Protein AF-A0AAE0KUE2-F1 (afdb_monomer)

Organism: NCBI:txid36881

Radius of gyration: 23.56 Å; Cα contacts (8 Å, |Δi|>4): 30; chains: 1; bounding box: 50×36×53 Å

Sequence (95 aa):
MFFADPDTKSWLEDNFEPHFGYPNIVRFSWATTKKICDERGIDVEWEADVEDDLKGVATLNFGKKRSLPVAQTKSSGVNRHPYFKSRKLQRVVDF

Foldseek 3Di:
DPVPPVVVLVVQLVQQDQEPGHDPVDDCVDPSSVVCCVVRHDDDDDPVVPPPPPPDPDDDDPDDPDDDDPDPDPAPPPDDDVVCVVVVHGDDPDD

Mean predicted aligned error: 15.04 Å

Structure (mmCIF, N/CA/C/O backbone):
data_AF-A0AAE0KUE2-F1
#
_entry.id   AF-A0AAE0KUE2-F1
#
loop_
_atom_site.group_PDB
_atom_site.id
_atom_site.type_symbol
_atom_site.label_atom_id
_atom_site.label_alt_id
_atom_site.label_comp_id
_atom_site.label_asym_id
_atom_site.label_entity_id
_atom_site.label_seq_id
_atom_site.pdbx_PDB_ins_code
_atom_site.Cartn_x
_atom_site.Cartn_y
_atom_site.Cartn_z
_atom_site.occupancy
_atom_site.B_iso_or_equiv
_atom_site.auth_seq_id
_atom_site.auth_comp_id
_atom_site.auth_asym_id
_atom_site.auth_atom_id
_atom_site.pdbx_PDB_model_num
ATOM 1 N N . MET A 1 1 ? -11.448 12.941 19.196 1.00 43.09 1 MET A N 1
ATOM 2 C CA . MET A 1 1 ? -10.714 11.883 19.917 1.00 43.09 1 MET A CA 1
ATOM 3 C C . MET A 1 1 ? -11.622 10.659 19.975 1.00 43.09 1 MET A C 1
ATOM 5 O O . MET A 1 1 ? -12.392 10.539 20.905 1.00 43.09 1 MET A O 1
ATOM 9 N N . PHE A 1 2 ? -11.630 9.842 18.916 1.00 54.19 2 PHE A N 1
ATOM 10 C CA . PHE A 1 2 ? -12.522 8.670 18.752 1.00 54.19 2 PHE A CA 1
ATOM 11 C C . PHE A 1 2 ? -11.752 7.390 18.362 1.00 54.19 2 PHE A C 1
ATOM 13 O O . PHE A 1 2 ? -12.341 6.356 18.111 1.00 54.19 2 PHE A O 1
ATOM 20 N N . PHE A 1 3 ? -10.421 7.461 18.294 1.00 56.25 3 PHE A N 1
ATOM 21 C CA . PHE A 1 3 ? -9.562 6.413 17.728 1.00 56.25 3 PHE A CA 1
ATOM 22 C C . PHE A 1 3 ? -8.909 5.526 18.795 1.00 56.25 3 PHE A C 1
ATOM 24 O O . PHE A 1 3 ? -8.182 4.596 18.466 1.00 56.25 3 PHE A O 1
ATOM 31 N N . ALA A 1 4 ? -9.108 5.872 20.068 1.00 63.16 4 ALA A N 1
ATOM 32 C CA . ALA A 1 4 ? -8.598 5.139 21.224 1.00 63.16 4 ALA A CA 1
ATOM 33 C C . ALA A 1 4 ? -9.688 4.270 21.871 1.00 63.16 4 ALA A C 1
ATOM 35 O O . ALA A 1 4 ? -9.504 3.789 22.984 1.00 63.16 4 ALA A O 1
ATOM 36 N N . ASP A 1 5 ? -10.829 4.123 21.198 1.00 81.75 5 ASP A N 1
ATOM 37 C CA . ASP A 1 5 ? -11.904 3.257 21.645 1.00 81.75 5 ASP A CA 1
ATOM 38 C C . ASP A 1 5 ? -11.473 1.781 21.495 1.00 81.75 5 ASP A C 1
ATOM 40 O O . ASP A 1 5 ? -11.117 1.367 20.382 1.00 81.75 5 ASP A O 1
ATOM 44 N N . PRO A 1 6 ? -11.429 1.000 22.591 1.00 81.75 6 PRO A N 1
ATOM 45 C CA . PRO A 1 6 ? -10.985 -0.391 22.560 1.00 81.75 6 PRO A CA 1
ATOM 46 C C . PRO A 1 6 ? -11.857 -1.271 21.656 1.00 81.75 6 PRO A C 1
ATOM 48 O O . PRO A 1 6 ? -11.320 -2.161 20.995 1.00 81.75 6 PRO A O 1
ATOM 51 N N . ASP A 1 7 ? -13.156 -0.980 21.552 1.00 82.88 7 ASP A N 1
ATOM 52 C CA . ASP A 1 7 ? -14.092 -1.760 20.734 1.00 82.88 7 ASP A CA 1
ATOM 53 C C . ASP A 1 7 ? -13.771 -1.608 19.243 1.00 82.88 7 ASP A C 1
ATOM 55 O O . ASP A 1 7 ? -13.673 -2.587 18.499 1.00 82.88 7 ASP A O 1
ATOM 59 N N . THR A 1 8 ? -13.493 -0.376 18.814 1.00 82.38 8 THR A N 1
ATOM 60 C CA . THR A 1 8 ? -13.062 -0.087 17.441 1.00 82.38 8 THR A CA 1
ATOM 61 C C . THR A 1 8 ? -11.731 -0.771 17.100 1.00 82.38 8 THR A C 1
ATOM 63 O O . THR A 1 8 ? -11.535 -1.213 15.966 1.00 82.38 8 THR A O 1
ATOM 66 N N . LYS A 1 9 ? -10.807 -0.894 18.065 1.00 81.06 9 LYS A N 1
ATOM 67 C CA . LYS A 1 9 ? -9.528 -1.585 17.846 1.00 81.06 9 LYS A CA 1
ATOM 68 C C . LYS A 1 9 ? -9.723 -3.092 17.652 1.00 81.06 9 LYS A C 1
ATOM 70 O O . LYS A 1 9 ? -9.150 -3.638 16.715 1.00 81.06 9 LYS A O 1
ATOM 75 N N . SER A 1 10 ? -10.552 -3.732 18.481 1.00 84.69 10 SER A N 1
ATOM 76 C CA . SER A 1 10 ? -10.883 -5.157 18.320 1.00 84.69 10 SER A CA 1
ATOM 77 C C . SER A 1 10 ? -11.521 -5.418 16.959 1.00 84.69 10 SER A C 1
ATOM 79 O O . 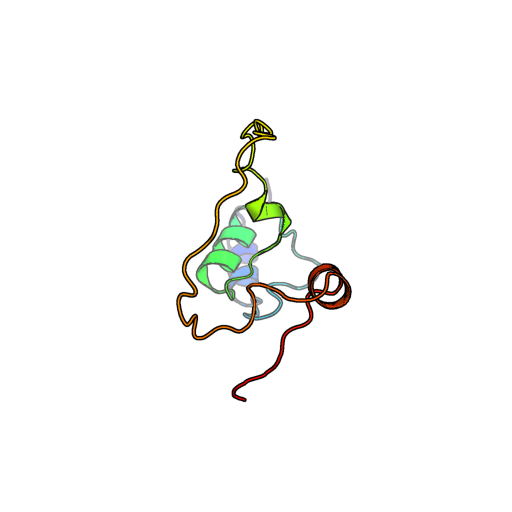SER A 1 10 ? -11.105 -6.320 16.242 1.00 84.69 10 SER A O 1
ATOM 81 N N . TRP A 1 11 ? -12.465 -4.565 16.548 1.00 86.25 11 TRP A N 1
ATOM 82 C CA . TRP A 1 11 ? -13.128 -4.708 15.254 1.00 86.25 11 TRP A CA 1
ATOM 83 C C . TRP A 1 11 ? -12.146 -4.634 14.075 1.00 86.25 11 TRP A C 1
ATOM 85 O O . TRP A 1 11 ? -12.281 -5.400 13.122 1.00 86.25 11 TRP A O 1
ATOM 95 N N . LEU A 1 12 ? -11.143 -3.752 14.136 1.00 84.75 12 LEU A N 1
ATOM 96 C CA . LEU A 1 12 ? -10.089 -3.686 13.119 1.00 84.75 12 LEU A CA 1
ATOM 97 C C . LEU A 1 12 ? -9.237 -4.965 13.102 1.00 84.75 12 LEU A C 1
ATOM 99 O O . LEU A 1 12 ? -8.952 -5.497 12.037 1.00 84.75 12 LEU A O 1
ATOM 103 N N . GLU A 1 13 ? -8.857 -5.496 14.260 1.00 82.94 13 GLU A N 1
ATOM 104 C CA . GLU A 1 13 ? -8.061 -6.728 14.317 1.00 82.94 13 GLU A CA 1
ATOM 105 C C . GLU A 1 13 ? -8.830 -7.952 13.778 1.00 82.94 13 GLU A C 1
ATOM 107 O O . GLU A 1 13 ? -8.223 -8.812 13.133 1.00 82.94 13 GLU A O 1
ATOM 112 N N . ASP A 1 14 ? -10.151 -7.998 13.983 1.00 85.88 14 ASP A N 1
ATOM 113 C CA . ASP A 1 14 ? -11.022 -9.100 13.554 1.00 85.88 14 ASP A CA 1
ATOM 114 C C . ASP A 1 14 ? -11.419 -9.035 12.068 1.00 85.88 14 ASP A C 1
ATOM 116 O O . ASP A 1 14 ? -11.648 -10.067 11.440 1.00 85.88 14 ASP A O 1
ATOM 120 N N . ASN A 1 15 ? -11.511 -7.833 11.486 1.00 85.44 15 ASN A N 1
ATOM 121 C CA . ASN A 1 15 ? -11.990 -7.616 10.110 1.00 85.44 15 ASN A CA 1
ATOM 122 C C . ASN A 1 15 ? -10.851 -7.366 9.107 1.00 85.44 15 ASN A C 1
ATOM 124 O O . ASN A 1 15 ? -11.067 -6.734 8.070 1.00 85.44 15 ASN A O 1
ATOM 128 N N . PHE A 1 16 ? -9.643 -7.837 9.418 1.00 86.19 16 PHE A N 1
ATOM 129 C CA . PHE A 1 16 ? -8.480 -7.694 8.550 1.00 86.19 16 PHE A CA 1
ATOM 130 C C . PHE A 1 16 ? -8.324 -8.880 7.592 1.00 86.19 16 PHE A C 1
ATOM 132 O O . PHE A 1 16 ? -8.246 -10.035 8.012 1.00 86.19 16 PHE A O 1
ATOM 139 N N . GLU A 1 17 ? -8.197 -8.586 6.301 1.00 85.94 17 GLU A N 1
ATOM 140 C CA . GLU A 1 17 ? -7.909 -9.562 5.255 1.00 85.94 17 GLU A CA 1
ATOM 141 C C . GLU A 1 17 ? -6.467 -9.397 4.729 1.00 85.94 17 GLU A C 1
ATOM 143 O O . GLU A 1 17 ? -6.091 -8.290 4.347 1.00 85.94 17 GLU A O 1
ATOM 148 N N . PRO A 1 18 ? -5.661 -10.468 4.598 1.00 83.50 18 PRO A N 1
ATOM 149 C CA . PRO A 1 18 ? -4.258 -10.358 4.174 1.00 83.50 18 PRO A CA 1
ATOM 150 C C . PRO A 1 18 ? -4.022 -9.755 2.779 1.00 83.50 18 PRO A C 1
ATOM 152 O O . PRO A 1 18 ? -2.981 -9.143 2.550 1.00 83.50 18 PRO A O 1
ATOM 155 N N . HIS A 1 19 ? -4.957 -9.941 1.838 1.00 80.44 19 HIS A N 1
ATOM 156 C CA . HIS A 1 19 ? -4.802 -9.484 0.451 1.00 80.44 19 HIS A CA 1
ATOM 157 C C . HIS A 1 19 ? -5.255 -8.038 0.234 1.00 80.44 19 HIS A C 1
ATOM 159 O O . HIS A 1 19 ? -4.545 -7.263 -0.401 1.00 80.44 19 HIS A O 1
ATOM 165 N N . PHE A 1 20 ? -6.440 -7.678 0.734 1.00 83.50 20 PHE A N 1
ATOM 166 C CA . PHE A 1 20 ? -7.046 -6.362 0.500 1.00 83.50 20 PHE A CA 1
ATOM 167 C C . PHE A 1 20 ? -6.982 -5.433 1.722 1.00 83.50 20 PHE A C 1
ATOM 169 O O . PHE A 1 20 ? -7.251 -4.236 1.608 1.00 83.50 20 PHE A O 1
ATOM 176 N N . GLY A 1 21 ? -6.616 -5.951 2.894 1.00 87.19 21 GLY A N 1
ATOM 177 C CA . GLY A 1 21 ? -6.560 -5.205 4.143 1.00 87.19 21 GLY A CA 1
ATOM 178 C C . GLY A 1 21 ? -7.943 -5.010 4.755 1.00 87.19 21 GLY A C 1
ATOM 179 O O . GLY A 1 21 ? -8.399 -5.840 5.535 1.00 87.19 21 GLY A O 1
ATOM 180 N N . TYR A 1 22 ? -8.604 -3.899 4.420 1.00 86.94 22 TYR A N 1
ATOM 181 C CA . TYR A 1 22 ? -9.851 -3.471 5.059 1.00 86.94 22 TYR A CA 1
ATOM 182 C C . TYR A 1 22 ? -10.928 -3.044 4.056 1.00 86.94 22 TYR A C 1
ATOM 184 O O . TYR A 1 22 ? -10.612 -2.522 2.985 1.00 86.94 22 TYR A O 1
ATOM 192 N N . PRO A 1 23 ? -12.218 -3.156 4.419 1.00 84.69 23 PRO A N 1
ATOM 193 C CA . PRO A 1 23 ? -13.296 -2.552 3.646 1.00 84.69 23 PRO A CA 1
ATOM 194 C C . PRO A 1 23 ? -13.211 -1.013 3.654 1.00 84.69 23 PRO A C 1
ATOM 196 O O . PRO A 1 23 ? -12.702 -0.405 4.597 1.00 84.69 23 PRO A O 1
ATOM 199 N N . ASN A 1 24 ? -13.810 -0.365 2.645 1.00 83.69 24 ASN A N 1
ATOM 200 C CA . ASN A 1 24 ? -13.763 1.095 2.402 1.00 83.69 24 ASN A CA 1
ATOM 201 C C . ASN A 1 24 ? -14.273 1.993 3.550 1.00 83.69 24 ASN A C 1
ATOM 203 O O . ASN A 1 24 ? -14.164 3.216 3.476 1.00 83.69 24 ASN A O 1
ATOM 207 N N . ILE A 1 25 ? -14.865 1.414 4.595 1.00 86.25 25 ILE A N 1
ATOM 208 C CA . ILE A 1 25 ? -15.265 2.134 5.809 1.00 86.25 25 ILE A CA 1
ATOM 209 C C . ILE A 1 25 ? -14.053 2.582 6.642 1.00 86.25 25 ILE A C 1
ATOM 211 O O . ILE A 1 25 ? -14.130 3.573 7.370 1.00 86.25 25 ILE A O 1
ATOM 215 N N . VAL A 1 26 ? -12.927 1.875 6.521 1.00 85.94 26 VAL A N 1
ATOM 216 C CA . VAL A 1 26 ? -11.700 2.147 7.271 1.00 85.94 26 VAL A CA 1
ATOM 217 C C . VAL A 1 26 ? -10.846 3.174 6.540 1.00 85.94 26 VAL A C 1
ATOM 219 O O . VAL A 1 26 ? -10.701 3.163 5.319 1.00 85.94 26 VAL A O 1
ATOM 222 N N . ARG A 1 27 ? -10.2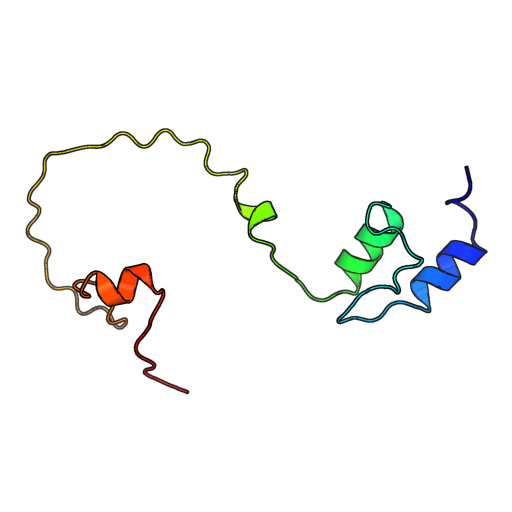32 4.077 7.304 1.00 85.94 27 ARG A N 1
ATOM 223 C CA . ARG A 1 27 ? -9.289 5.060 6.770 1.00 85.94 27 ARG A CA 1
ATOM 224 C C . ARG A 1 27 ? -7.861 4.525 6.844 1.00 85.94 27 ARG A C 1
ATOM 226 O O . ARG A 1 27 ? -7.252 4.523 7.908 1.00 85.94 27 ARG A O 1
ATOM 233 N N . PHE A 1 28 ? -7.288 4.191 5.692 1.00 84.81 28 PHE A N 1
ATOM 234 C CA . PHE A 1 28 ? -5.900 3.717 5.563 1.00 84.81 28 PHE A CA 1
ATOM 235 C C . PHE A 1 28 ? -4.829 4.742 5.972 1.00 84.81 28 PHE A C 1
ATOM 237 O O . PHE A 1 28 ? -3.677 4.389 6.206 1.00 84.81 28 PHE A O 1
ATOM 244 N N . SER A 1 29 ? -5.188 6.023 6.108 1.00 83.56 29 SER A N 1
ATOM 245 C CA . SER A 1 29 ? -4.270 7.056 6.601 1.00 83.56 29 SER A CA 1
ATOM 246 C C . SER A 1 29 ? -4.071 7.032 8.121 1.00 83.56 29 SER A C 1
ATOM 248 O O . SER A 1 29 ? -3.235 7.775 8.636 1.00 83.56 29 SER A O 1
ATOM 250 N N . TRP A 1 30 ? -4.813 6.200 8.859 1.00 86.69 30 TRP A N 1
ATOM 251 C CA . TRP A 1 30 ? -4.679 6.082 10.309 1.00 86.69 30 TRP A CA 1
ATOM 252 C C . TRP A 1 30 ? -3.455 5.258 10.700 1.00 86.69 30 TRP A C 1
ATOM 254 O O . TRP A 1 30 ? -3.211 4.187 10.152 1.00 86.69 30 TRP A O 1
ATOM 264 N N . ALA A 1 31 ? -2.721 5.726 11.712 1.00 83.56 31 ALA A N 1
ATOM 265 C CA . ALA A 1 31 ? -1.511 5.054 12.184 1.00 83.56 31 ALA A CA 1
ATOM 266 C C . ALA A 1 31 ? -1.771 3.609 12.650 1.00 83.56 31 ALA A C 1
ATOM 268 O O . ALA A 1 31 ? -0.954 2.734 12.390 1.00 83.56 31 ALA A O 1
ATOM 269 N N . THR A 1 32 ? -2.907 3.344 13.305 1.00 84.69 32 THR A N 1
ATOM 270 C CA . THR A 1 32 ? -3.285 1.990 13.747 1.00 84.69 32 THR A CA 1
ATOM 271 C C . THR A 1 32 ? -3.538 1.058 12.564 1.00 84.69 32 THR A C 1
ATOM 273 O O . THR A 1 32 ? -3.049 -0.064 12.558 1.00 84.69 32 THR A O 1
ATOM 276 N N . THR A 1 33 ? -4.250 1.540 11.543 1.00 85.88 33 THR A N 1
ATOM 277 C CA . THR A 1 33 ? -4.539 0.777 10.323 1.00 85.88 33 THR A CA 1
ATOM 278 C C . THR A 1 33 ? -3.257 0.444 9.570 1.00 85.88 33 THR A C 1
ATOM 280 O O . THR A 1 33 ? -3.078 -0.709 9.202 1.00 85.88 33 THR A O 1
ATOM 283 N N . LYS A 1 34 ? -2.342 1.414 9.421 1.00 85.81 34 LYS A N 1
ATOM 284 C CA . LYS A 1 34 ? -1.029 1.184 8.799 1.00 85.81 34 LYS A CA 1
ATOM 285 C C . LYS A 1 34 ? -0.246 0.084 9.509 1.00 85.81 34 LYS A C 1
ATOM 287 O O . LYS A 1 34 ? 0.114 -0.886 8.870 1.00 85.81 34 LYS A O 1
ATOM 292 N N . LYS A 1 35 ? -0.107 0.168 10.838 1.00 86.69 35 LYS A N 1
ATOM 293 C CA . LYS A 1 35 ? 0.599 -0.859 11.624 1.00 86.69 35 LYS A CA 1
ATOM 294 C C . LYS A 1 35 ? 0.030 -2.260 11.423 1.00 86.69 35 LYS A C 1
ATOM 296 O O . LYS A 1 35 ? 0.792 -3.198 11.255 1.00 86.69 35 LYS A O 1
ATOM 301 N N . ILE A 1 36 ? -1.297 -2.406 11.428 1.00 85.75 36 ILE A N 1
ATOM 302 C CA . ILE A 1 36 ? -1.915 -3.724 11.232 1.00 85.75 36 ILE A CA 1
ATOM 303 C C . ILE A 1 36 ? -1.692 -4.220 9.794 1.00 85.75 36 ILE A C 1
ATOM 305 O O . ILE A 1 36 ? -1.416 -5.402 9.609 1.00 85.75 36 ILE A O 1
ATOM 309 N N . CYS A 1 37 ? -1.765 -3.337 8.792 1.00 86.56 37 CYS A N 1
ATOM 310 C CA . CYS A 1 37 ? -1.423 -3.686 7.412 1.00 86.56 37 CYS A CA 1
ATOM 311 C C . CYS A 1 37 ? 0.046 -4.107 7.272 1.00 86.56 37 CYS A C 1
ATOM 313 O O . CYS A 1 37 ? 0.306 -5.092 6.597 1.00 86.56 37 CYS A O 1
ATOM 315 N N . ASP A 1 38 ? 0.976 -3.418 7.930 1.00 85.38 38 ASP A N 1
ATOM 316 C CA . ASP A 1 38 ? 2.410 -3.727 7.866 1.00 85.38 38 ASP A CA 1
ATOM 317 C C . ASP A 1 38 ? 2.745 -5.040 8.606 1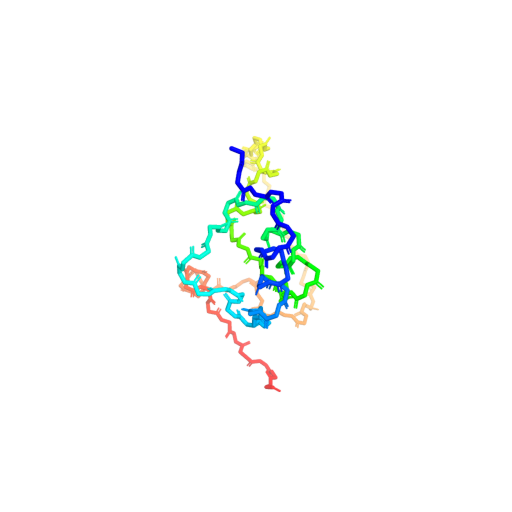.00 85.38 38 ASP A C 1
ATOM 319 O O . ASP A 1 38 ? 3.631 -5.784 8.198 1.00 85.38 38 ASP A O 1
ATOM 323 N N . GLU A 1 39 ? 2.043 -5.349 9.704 1.00 85.81 39 GLU A N 1
ATOM 324 C CA . GLU A 1 39 ? 2.288 -6.553 10.515 1.00 85.81 39 GLU A CA 1
ATOM 325 C C . GLU A 1 39 ? 1.610 -7.817 9.966 1.00 85.81 39 GLU A C 1
ATOM 327 O O . GLU A 1 39 ? 2.141 -8.918 10.122 1.00 85.81 39 GLU A O 1
ATOM 332 N N . ARG A 1 40 ? 0.402 -7.691 9.399 1.00 84.50 40 ARG A N 1
ATOM 333 C CA . ARG A 1 40 ? -0.428 -8.836 8.975 1.00 84.50 40 ARG A CA 1
ATOM 334 C C . ARG A 1 40 ? -0.680 -8.898 7.474 1.00 84.50 40 ARG A C 1
ATOM 336 O O . ARG A 1 40 ? -1.139 -9.934 6.988 1.00 84.50 40 ARG A O 1
ATOM 343 N N . GLY A 1 41 ? -0.475 -7.798 6.763 1.00 84.50 41 GLY A N 1
ATOM 344 C CA . GLY A 1 41 ? -0.666 -7.727 5.323 1.00 84.50 41 GLY A CA 1
ATOM 345 C C . GLY A 1 41 ? 0.487 -8.357 4.557 1.00 84.50 41 GLY A C 1
ATOM 346 O O . GLY A 1 41 ? 1.514 -8.746 5.109 1.00 84.50 41 GLY A O 1
ATOM 347 N N . ILE A 1 42 ? 0.279 -8.481 3.254 1.00 85.44 42 ILE A N 1
ATOM 348 C CA . ILE A 1 42 ? 1.324 -8.871 2.312 1.00 85.44 42 ILE A CA 1
ATOM 349 C C . ILE A 1 42 ? 2.172 -7.639 1.985 1.00 85.44 42 ILE A C 1
ATOM 351 O O . ILE A 1 42 ? 1.628 -6.545 1.838 1.00 85.44 42 ILE A O 1
ATOM 355 N N . ASP A 1 43 ? 3.482 -7.831 1.820 1.00 83.56 43 ASP A N 1
ATOM 356 C CA . ASP A 1 43 ? 4.378 -6.778 1.341 1.00 83.56 43 ASP A CA 1
ATOM 357 C C . ASP A 1 43 ? 3.953 -6.319 -0.059 1.00 83.56 43 ASP A C 1
ATOM 359 O O . ASP A 1 43 ? 3.988 -7.079 -1.033 1.00 83.56 43 ASP A O 1
ATOM 363 N N . VAL A 1 44 ? 3.548 -5.054 -0.151 1.00 85.06 44 VAL A N 1
ATOM 364 C CA . VAL A 1 44 ? 3.204 -4.385 -1.405 1.00 85.06 44 VAL A CA 1
ATOM 365 C C . VAL A 1 44 ? 4.165 -3.224 -1.603 1.00 85.06 44 VAL A C 1
ATOM 367 O O . VAL A 1 44 ? 4.197 -2.292 -0.806 1.00 85.06 44 VAL A O 1
ATOM 370 N N . GLU A 1 45 ? 4.929 -3.273 -2.689 1.00 84.50 45 GLU A N 1
ATOM 371 C CA . GLU A 1 45 ? 5.833 -2.198 -3.089 1.00 84.50 45 GLU A CA 1
ATOM 372 C C . GLU A 1 45 ? 5.128 -1.287 -4.102 1.00 84.50 45 GLU A C 1
ATOM 374 O O . GLU A 1 45 ? 4.731 -1.727 -5.186 1.00 84.50 45 GLU A O 1
ATOM 379 N N . TRP A 1 46 ? 4.955 -0.013 -3.749 1.00 84.88 46 TRP A N 1
ATOM 380 C CA . TRP A 1 46 ? 4.406 0.998 -4.650 1.00 84.88 46 TRP A CA 1
ATOM 381 C C . TRP A 1 46 ? 5.535 1.796 -5.300 1.00 84.88 46 TRP A C 1
ATOM 383 O O . TRP A 1 46 ? 6.448 2.246 -4.617 1.00 84.88 46 TRP A O 1
ATOM 393 N N . GLU A 1 47 ? 5.446 2.058 -6.611 1.00 81.94 47 GLU A N 1
ATOM 394 C CA . GLU A 1 47 ? 6.459 2.855 -7.335 1.00 81.94 47 GLU A CA 1
ATOM 395 C C . GLU A 1 47 ? 6.678 4.247 -6.699 1.00 81.94 47 GLU A C 1
ATOM 397 O O . GLU A 1 47 ? 7.786 4.776 -6.730 1.00 81.94 47 GLU A O 1
ATOM 402 N N . ALA A 1 48 ? 5.639 4.812 -6.072 1.00 80.62 48 ALA A N 1
ATOM 403 C CA . ALA A 1 48 ? 5.695 6.102 -5.383 1.00 80.62 48 ALA A CA 1
ATOM 404 C C . ALA A 1 48 ? 6.539 6.089 -4.094 1.00 80.62 48 ALA A C 1
ATOM 406 O O . ALA A 1 48 ? 7.037 7.142 -3.701 1.00 80.62 48 ALA A O 1
ATOM 407 N N . ASP A 1 49 ? 6.724 4.929 -3.459 1.00 77.69 49 ASP A N 1
ATOM 408 C CA . ASP A 1 49 ? 7.524 4.802 -2.234 1.00 77.69 49 ASP A CA 1
ATOM 409 C C . ASP A 1 49 ? 9.035 4.700 -2.538 1.00 77.69 49 ASP A C 1
ATOM 411 O O . ASP A 1 49 ? 9.860 4.868 -1.645 1.00 77.69 49 ASP A O 1
ATOM 415 N N . VAL A 1 50 ? 9.410 4.469 -3.806 1.00 66.81 50 VAL A N 1
ATOM 416 C CA . VAL A 1 50 ? 10.801 4.238 -4.251 1.00 66.81 50 VAL A CA 1
ATOM 417 C C . VAL A 1 50 ? 11.483 5.522 -4.762 1.00 66.81 50 VAL A C 1
ATOM 419 O O . VAL A 1 50 ? 12.711 5.600 -4.828 1.00 66.81 50 VAL A O 1
ATOM 422 N N . GLU A 1 51 ? 10.724 6.559 -5.134 1.00 57.47 51 GLU A N 1
ATOM 423 C CA . GLU A 1 51 ? 11.270 7.741 -5.829 1.00 57.47 51 GLU A CA 1
ATOM 424 C C . GLU A 1 51 ? 11.951 8.795 -4.933 1.00 57.47 51 GLU A C 1
ATOM 426 O O . GLU A 1 51 ? 12.595 9.705 -5.466 1.00 57.47 51 GLU A O 1
ATOM 431 N N . ASP A 1 52 ? 11.898 8.693 -3.600 1.00 54.03 52 ASP A N 1
ATOM 432 C CA . ASP A 1 52 ? 12.467 9.743 -2.731 1.00 54.03 52 ASP A CA 1
ATOM 433 C C . ASP A 1 52 ? 14.012 9.688 -2.600 1.00 54.03 52 ASP A C 1
ATOM 435 O O . ASP A 1 52 ? 14.634 10.642 -2.126 1.00 54.03 52 ASP A O 1
ATOM 439 N N . ASP A 1 53 ? 14.665 8.635 -3.117 1.00 51.88 53 ASP A N 1
ATOM 440 C CA . ASP A 1 53 ? 16.129 8.452 -3.058 1.00 51.88 53 ASP A CA 1
ATOM 441 C C . ASP A 1 53 ? 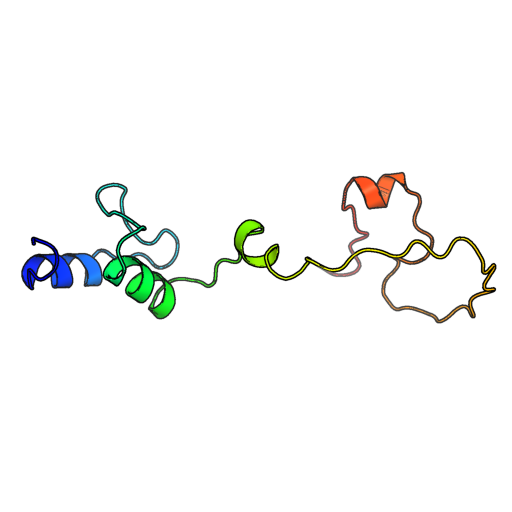16.904 8.968 -4.294 1.00 51.88 53 ASP A C 1
ATOM 443 O O . ASP A 1 53 ? 18.138 9.016 -4.299 1.00 51.88 53 ASP A O 1
ATOM 447 N N . LEU A 1 54 ? 16.225 9.417 -5.359 1.00 48.50 54 LEU A N 1
ATOM 448 C CA . LEU A 1 54 ? 16.861 9.846 -6.620 1.00 48.50 54 LEU A CA 1
ATOM 449 C C . LEU A 1 54 ? 16.977 11.375 -6.770 1.00 48.50 54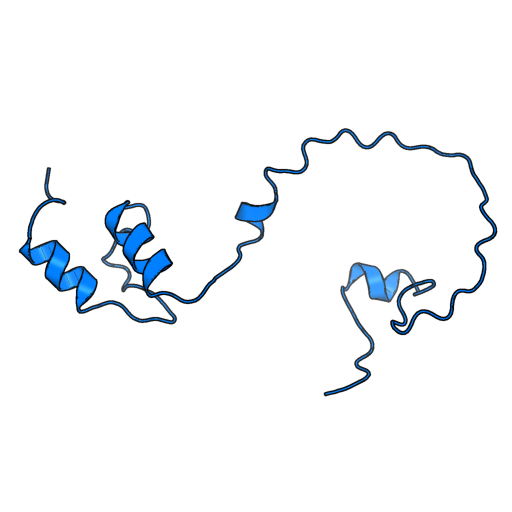 LEU A C 1
ATOM 451 O O . LEU A 1 54 ? 16.757 11.937 -7.841 1.00 48.50 54 LEU A O 1
ATOM 455 N N . LYS A 1 55 ? 17.440 12.078 -5.731 1.00 43.38 55 LYS A N 1
ATOM 456 C CA . LYS A 1 55 ? 17.946 13.465 -5.858 1.00 43.38 55 LYS A CA 1
ATOM 457 C C . LYS A 1 55 ? 19.449 13.487 -6.162 1.00 43.38 55 LYS A C 1
ATOM 459 O O . LYS A 1 55 ? 20.235 14.108 -5.453 1.00 43.38 55 LYS A O 1
ATOM 464 N N . GLY A 1 56 ? 19.863 12.805 -7.230 1.00 45.53 56 GLY A N 1
ATOM 465 C CA . GLY A 1 56 ? 21.243 12.803 -7.724 1.00 45.53 56 GLY A CA 1
ATOM 466 C C . GLY A 1 56 ? 21.331 13.411 -9.121 1.00 45.53 56 GLY A C 1
ATOM 467 O O . GLY A 1 56 ? 20.911 12.792 -10.093 1.00 45.53 56 GLY A O 1
ATOM 468 N N . VAL A 1 57 ? 21.882 14.622 -9.234 1.00 54.44 57 VAL A N 1
ATOM 469 C CA . VAL A 1 57 ? 22.117 15.328 -10.506 1.00 54.44 57 VAL A CA 1
ATOM 470 C C . VAL A 1 57 ? 22.930 14.445 -11.462 1.00 54.44 57 VAL A C 1
ATOM 472 O O . VAL A 1 57 ? 24.123 14.211 -11.260 1.00 54.44 57 VAL A O 1
ATOM 475 N N . ALA A 1 58 ? 22.293 13.961 -12.531 1.00 50.69 58 ALA A N 1
ATOM 476 C CA . ALA A 1 58 ? 22.968 13.200 -13.574 1.00 50.69 58 ALA A CA 1
ATOM 477 C C . ALA A 1 58 ? 23.917 14.119 -14.361 1.00 50.69 58 ALA A C 1
ATOM 479 O O . ALA A 1 58 ? 23.503 14.884 -15.231 1.00 50.69 58 ALA A O 1
ATOM 480 N N . THR A 1 59 ? 25.213 14.034 -14.064 1.00 53.09 59 THR A N 1
ATOM 481 C CA . THR A 1 59 ? 26.256 14.678 -14.870 1.00 53.09 59 THR A CA 1
ATOM 482 C C . THR A 1 59 ? 26.442 13.855 -16.148 1.00 53.09 59 THR A C 1
ATOM 484 O O . THR A 1 59 ? 26.918 12.719 -16.109 1.00 53.09 59 THR A O 1
ATOM 487 N N . LEU A 1 60 ? 26.015 14.395 -17.291 1.00 49.66 60 LEU A N 1
ATOM 488 C CA . LEU A 1 60 ? 26.078 13.712 -18.584 1.00 49.66 60 LEU A CA 1
ATOM 489 C C . LEU A 1 60 ? 27.499 13.784 -19.172 1.00 49.66 60 LEU A C 1
ATOM 491 O O . LEU A 1 60 ? 27.859 14.743 -19.851 1.00 49.66 60 LEU A O 1
ATOM 495 N N . ASN A 1 61 ? 28.310 12.745 -18.954 1.00 51.75 61 ASN A N 1
ATOM 496 C CA . ASN A 1 61 ? 29.637 12.625 -19.571 1.00 51.75 61 ASN A CA 1
ATOM 497 C C . ASN A 1 61 ? 29.548 12.094 -21.019 1.00 51.75 61 ASN A C 1
ATOM 499 O O . ASN A 1 61 ? 29.623 10.889 -21.272 1.00 51.75 61 ASN A O 1
ATOM 503 N N . PHE A 1 62 ? 29.445 13.011 -21.985 1.00 51.44 62 PHE A N 1
ATOM 504 C CA . PHE A 1 62 ? 29.450 12.761 -23.437 1.00 51.44 62 PHE A CA 1
ATOM 505 C C . PHE A 1 62 ? 30.859 12.529 -24.018 1.00 51.44 62 PHE A C 1
ATOM 507 O O . PHE A 1 62 ? 31.329 13.282 -24.869 1.00 51.44 62 PHE A O 1
ATOM 514 N N . GLY A 1 63 ? 31.573 11.482 -23.596 1.00 52.81 63 GLY A N 1
ATOM 515 C CA . GLY A 1 63 ? 32.913 11.282 -24.158 1.00 52.81 63 GLY A CA 1
ATOM 516 C C . GLY A 1 63 ? 33.691 10.065 -23.696 1.00 52.81 63 GLY A C 1
ATOM 517 O O . GLY A 1 63 ? 34.742 10.218 -23.084 1.00 52.81 63 GLY A O 1
ATOM 518 N N . LYS A 1 64 ? 33.248 8.848 -24.036 1.00 47.19 64 LYS A N 1
ATOM 519 C CA . LYS A 1 64 ? 34.188 7.723 -24.182 1.00 47.19 64 LYS A CA 1
ATOM 520 C C . LYS A 1 64 ? 33.593 6.601 -25.029 1.00 47.19 64 LYS A C 1
ATOM 522 O O . LYS A 1 64 ? 32.727 5.863 -24.570 1.00 47.19 64 LYS A O 1
ATOM 527 N N . LYS A 1 65 ? 34.094 6.434 -26.257 1.00 55.25 65 LYS A N 1
ATOM 528 C CA . LYS A 1 65 ? 33.915 5.187 -27.013 1.00 55.25 65 LYS A CA 1
ATOM 529 C C . LYS A 1 65 ? 34.688 4.098 -26.264 1.00 55.25 65 LYS A C 1
ATOM 531 O O . LYS A 1 65 ? 35.911 4.052 -26.341 1.00 55.25 65 LYS A O 1
ATOM 536 N N . ARG A 1 66 ? 33.994 3.286 -25.465 1.00 45.97 66 ARG A N 1
ATOM 537 C CA . ARG A 1 66 ? 34.574 2.111 -24.803 1.00 45.97 66 ARG A CA 1
ATOM 538 C C . ARG A 1 66 ? 34.227 0.894 -25.650 1.00 45.97 66 ARG A C 1
ATOM 540 O O . ARG A 1 66 ? 33.061 0.521 -25.726 1.00 45.97 66 ARG A O 1
ATOM 547 N N . SER A 1 67 ? 35.223 0.298 -26.299 1.00 55.72 67 SER A N 1
ATOM 548 C CA . SER A 1 67 ? 35.129 -1.094 -26.733 1.00 55.72 67 SER A CA 1
ATOM 549 C C . SER A 1 67 ? 34.915 -1.945 -25.479 1.00 55.72 67 SER A C 1
ATOM 551 O O . SER A 1 67 ? 35.708 -1.893 -24.538 1.00 55.72 67 SER A O 1
ATOM 553 N N . LEU A 1 68 ? 33.786 -2.648 -25.415 1.00 47.81 68 LEU A N 1
ATOM 554 C CA . LEU A 1 68 ? 33.453 -3.526 -24.297 1.00 47.81 68 LEU A CA 1
ATOM 555 C C . LEU A 1 68 ? 33.933 -4.947 -24.619 1.00 47.81 68 LEU A C 1
ATOM 557 O O . LEU A 1 68 ? 33.692 -5.418 -25.734 1.00 47.81 68 LEU A O 1
ATOM 561 N N . PRO A 1 69 ? 34.585 -5.646 -23.673 1.00 44.56 69 PRO A N 1
ATOM 562 C CA . PRO A 1 69 ? 34.835 -7.068 -23.820 1.00 44.56 69 PRO A CA 1
ATOM 563 C C . PRO A 1 69 ? 33.484 -7.790 -23.775 1.00 44.56 69 PRO A C 1
ATOM 565 O O . PRO A 1 69 ? 32.634 -7.489 -22.934 1.00 44.56 69 PRO A O 1
ATOM 568 N N . VAL A 1 70 ? 33.276 -8.725 -24.702 1.00 50.16 70 VAL A N 1
ATOM 569 C CA . VAL A 1 70 ? 32.091 -9.588 -24.745 1.00 50.16 70 VAL A CA 1
ATOM 570 C C . VAL A 1 70 ? 32.154 -10.532 -23.546 1.00 50.16 70 VAL A C 1
ATOM 572 O O . VAL A 1 70 ? 32.717 -11.620 -23.609 1.00 50.16 70 VAL A O 1
ATOM 575 N N . ALA A 1 71 ? 31.605 -10.086 -22.420 1.00 46.41 71 ALA A N 1
ATOM 576 C CA . ALA A 1 71 ? 31.309 -10.942 -21.288 1.00 46.41 71 ALA A CA 1
ATOM 577 C C . ALA A 1 71 ? 30.004 -11.682 -21.594 1.00 46.41 71 ALA A C 1
ATOM 579 O O . ALA A 1 71 ? 28.953 -11.056 -21.760 1.00 46.41 71 ALA A O 1
ATOM 580 N N . GLN A 1 72 ? 30.079 -13.012 -21.685 1.00 51.44 72 GLN A N 1
ATOM 581 C CA . GLN A 1 72 ? 28.919 -13.891 -21.806 1.00 51.44 72 GLN A CA 1
ATOM 582 C C . GLN A 1 72 ? 28.016 -13.709 -20.581 1.00 51.44 72 GLN A C 1
ATOM 584 O O . GLN A 1 72 ? 28.210 -14.311 -19.529 1.00 51.44 72 GLN A O 1
ATOM 589 N N . THR A 1 73 ? 27.039 -12.821 -20.716 1.00 47.12 73 THR A N 1
ATOM 590 C CA . THR A 1 73 ? 26.045 -12.525 -19.693 1.00 47.12 73 THR A CA 1
ATOM 591 C C . THR A 1 73 ? 24.888 -13.494 -19.886 1.00 47.12 73 THR A C 1
ATOM 593 O O . THR A 1 73 ? 24.260 -13.530 -20.943 1.00 47.12 73 THR A O 1
ATOM 596 N N . LYS A 1 74 ? 24.584 -14.284 -18.852 1.00 53.06 74 LYS A N 1
ATOM 597 C CA . LYS A 1 74 ? 23.446 -15.220 -18.810 1.00 53.06 74 LYS A CA 1
ATOM 598 C C . LYS A 1 74 ? 22.079 -14.512 -18.721 1.00 53.06 74 LYS A C 1
ATOM 600 O O . LYS A 1 74 ? 21.107 -15.090 -18.259 1.00 53.06 74 LYS A O 1
ATOM 605 N N . SER A 1 75 ? 21.980 -13.268 -19.183 1.00 51.69 75 SER A N 1
ATOM 606 C CA . SER A 1 75 ? 20.718 -12.577 -19.425 1.00 51.69 75 SER A CA 1
ATOM 607 C C . SER A 1 75 ? 20.874 -11.699 -20.668 1.00 51.69 75 SER A C 1
ATOM 609 O O . SER A 1 75 ? 21.818 -10.931 -20.837 1.00 51.69 75 SER A O 1
ATOM 611 N N . SER A 1 76 ? 19.965 -11.886 -21.618 1.00 53.72 76 SER A N 1
ATOM 612 C CA . SER A 1 76 ? 20.118 -11.497 -23.026 1.00 53.72 76 SER A CA 1
ATOM 613 C C . SER A 1 76 ? 19.852 -10.005 -23.301 1.00 53.72 76 SER A C 1
ATOM 615 O O . SER A 1 76 ? 19.211 -9.674 -24.294 1.00 53.72 76 SER A O 1
ATOM 617 N N . GLY A 1 77 ? 20.265 -9.104 -22.402 1.00 53.88 77 GLY A N 1
ATOM 618 C CA . GLY A 1 77 ? 19.852 -7.692 -22.387 1.00 53.88 77 GLY A CA 1
ATOM 619 C C . GLY A 1 77 ? 20.833 -6.674 -22.985 1.00 53.88 77 GLY A C 1
ATOM 620 O O . GLY A 1 77 ? 20.402 -5.595 -23.393 1.00 53.88 77 GLY A O 1
ATOM 621 N N . VAL A 1 78 ? 22.127 -6.982 -23.081 1.00 53.16 78 VAL A N 1
ATOM 622 C CA . VAL A 1 78 ? 23.115 -6.064 -23.675 1.00 53.16 78 VAL A CA 1
ATOM 623 C C . VAL A 1 78 ? 23.077 -6.241 -25.201 1.00 53.16 78 VAL A C 1
ATOM 625 O O . VAL A 1 78 ? 23.328 -7.339 -25.685 1.00 53.16 78 VAL A O 1
ATOM 628 N N . ASN A 1 79 ? 22.734 -5.176 -25.946 1.00 62.78 79 ASN A N 1
ATOM 629 C CA . ASN A 1 79 ? 22.479 -5.112 -27.409 1.00 62.78 79 ASN A CA 1
ATOM 630 C C . ASN A 1 79 ? 21.041 -5.384 -27.908 1.00 62.78 79 ASN A C 1
ATOM 632 O O . ASN A 1 79 ? 20.851 -5.722 -29.077 1.00 62.78 79 ASN A O 1
ATOM 636 N N . ARG A 1 80 ? 19.997 -5.208 -27.084 1.00 69.62 80 ARG A N 1
ATOM 637 C CA . ARG A 1 80 ? 18.609 -5.313 -27.583 1.00 69.62 80 ARG A CA 1
ATOM 638 C C . ARG A 1 80 ? 18.156 -4.071 -28.353 1.00 69.62 80 ARG A C 1
ATOM 640 O O . ARG A 1 80 ? 18.428 -2.942 -27.948 1.00 69.62 80 ARG A O 1
ATOM 647 N N . HIS A 1 81 ? 17.399 -4.296 -29.430 1.00 81.94 81 HIS A N 1
ATOM 648 C CA . HIS A 1 81 ? 16.799 -3.225 -30.224 1.00 81.94 81 HIS A CA 1
ATOM 649 C C . HIS A 1 81 ? 15.899 -2.326 -29.343 1.00 81.94 81 HIS A C 1
ATOM 651 O O . HIS A 1 81 ? 15.135 -2.859 -28.526 1.00 81.94 81 HIS A O 1
ATOM 657 N N . PRO A 1 82 ? 15.929 -0.986 -29.515 1.00 85.62 82 PRO A N 1
ATOM 658 C CA . PRO A 1 82 ? 15.187 -0.036 -28.676 1.00 85.62 82 PRO A CA 1
ATOM 659 C C . PRO A 1 82 ? 13.695 -0.347 -28.522 1.00 85.62 82 PRO A C 1
ATOM 661 O O . PRO A 1 82 ? 13.131 -0.128 -27.453 1.00 85.62 82 PRO A O 1
ATOM 664 N N . TYR A 1 83 ? 13.082 -0.928 -29.560 1.00 87.44 83 TYR A N 1
ATOM 665 C CA . TYR A 1 83 ? 11.685 -1.384 -29.570 1.00 87.44 83 TYR A CA 1
ATOM 666 C C . TYR A 1 83 ? 11.309 -2.261 -28.363 1.00 87.44 83 TYR A C 1
ATOM 668 O O . TYR A 1 83 ? 10.200 -2.136 -27.847 1.00 87.44 83 TYR A O 1
ATOM 676 N N . PHE A 1 84 ? 12.205 -3.156 -27.931 1.00 85.44 84 PHE A N 1
ATOM 677 C CA . PHE A 1 84 ? 11.939 -4.084 -26.826 1.00 85.44 84 PHE A CA 1
ATOM 678 C C . PHE A 1 84 ? 12.185 -3.435 -25.464 1.00 85.44 84 PHE A C 1
ATOM 680 O O . PHE A 1 84 ? 11.472 -3.724 -24.506 1.00 85.44 84 PHE A O 1
ATOM 687 N N . LYS A 1 85 ? 13.159 -2.518 -25.389 1.00 82.75 85 LYS A N 1
ATOM 688 C CA . LYS A 1 85 ? 13.471 -1.768 -24.168 1.00 82.75 85 LYS A CA 1
ATOM 689 C C . LYS A 1 85 ? 12.332 -0.820 -23.792 1.00 82.75 85 LYS A C 1
ATOM 691 O O . LYS A 1 85 ? 11.927 -0.803 -22.636 1.00 82.75 85 LYS A O 1
ATOM 696 N N . SER A 1 86 ? 11.791 -0.072 -24.757 1.00 84.88 86 SER A N 1
ATOM 697 C CA . SER A 1 86 ? 10.716 0.898 -24.496 1.00 84.88 86 SER A CA 1
ATOM 698 C C . SER A 1 86 ? 9.417 0.252 -24.012 1.00 84.88 86 SER A C 1
ATOM 700 O O . SER A 1 86 ? 8.640 0.893 -23.316 1.00 84.88 86 SER A O 1
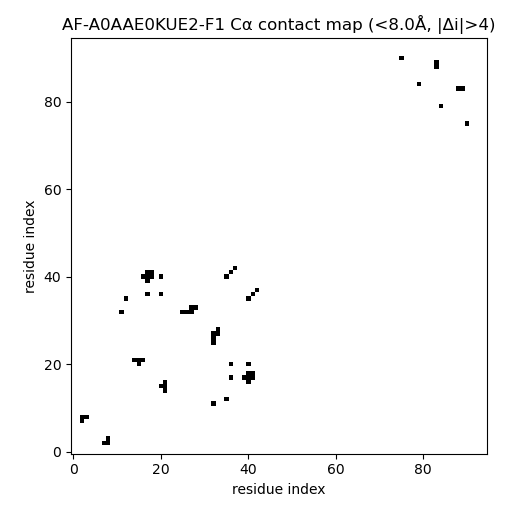ATOM 702 N N . ARG A 1 87 ? 9.191 -1.020 -24.351 1.00 89.38 87 ARG A N 1
ATOM 703 C CA . ARG A 1 87 ? 7.973 -1.764 -24.003 1.00 89.38 87 A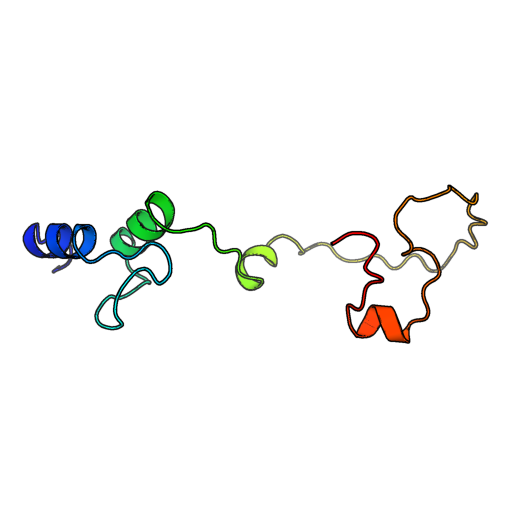RG A CA 1
ATOM 704 C C . ARG A 1 87 ? 8.145 -2.729 -22.830 1.00 89.38 87 ARG A C 1
ATOM 706 O O . ARG A 1 87 ? 7.256 -3.534 -22.592 1.00 89.38 87 ARG A O 1
ATOM 713 N N . LYS A 1 88 ? 9.287 -2.685 -22.129 1.00 86.62 88 LYS A N 1
ATOM 714 C CA . LYS A 1 88 ? 9.619 -3.597 -21.017 1.00 86.62 88 LYS A CA 1
ATOM 715 C C . LYS A 1 88 ? 9.479 -5.092 -21.396 1.00 86.62 88 LYS A C 1
ATOM 717 O O . LYS A 1 88 ? 9.185 -5.927 -20.550 1.00 86.62 88 LYS A O 1
ATOM 722 N N . LEU A 1 89 ? 9.715 -5.443 -22.667 1.00 86.69 89 LEU A N 1
ATOM 723 C CA . LEU A 1 89 ? 9.560 -6.814 -23.170 1.00 86.69 89 LEU A CA 1
ATOM 724 C C . LEU A 1 89 ? 10.831 -7.639 -22.937 1.00 86.69 89 LEU A C 1
ATOM 726 O O . LEU A 1 89 ? 11.946 -7.202 -23.250 1.00 86.69 89 LEU A O 1
ATOM 730 N N . GLN A 1 90 ? 10.665 -8.866 -22.438 1.00 83.25 90 GLN A N 1
ATOM 731 C CA . GLN A 1 90 ? 11.769 -9.779 -22.163 1.00 83.25 90 GLN A CA 1
ATOM 732 C C . GLN A 1 90 ? 11.554 -11.151 -22.804 1.00 83.25 90 GLN A C 1
ATOM 734 O O . GLN A 1 90 ? 10.442 -11.665 -22.857 1.00 83.25 90 GLN A O 1
ATOM 739 N N . ARG A 1 91 ? 12.642 -11.745 -23.313 1.00 81.44 91 ARG A N 1
ATOM 740 C CA . ARG A 1 91 ? 12.642 -13.142 -23.758 1.00 81.44 91 ARG A CA 1
ATOM 741 C C . ARG A 1 91 ? 12.553 -14.044 -22.528 1.00 81.44 91 ARG A C 1
ATOM 743 O O . ARG A 1 91 ? 13.500 -14.057 -21.746 1.00 81.44 91 ARG A O 1
ATOM 750 N N . VAL A 1 92 ? 11.464 -14.795 -22.409 1.00 84.94 92 VAL A N 1
ATOM 751 C CA . VAL A 1 92 ? 11.311 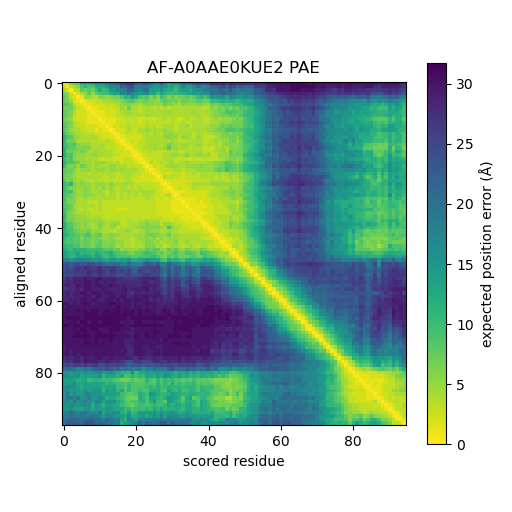-15.857 -21.407 1.00 84.94 92 VAL A CA 1
ATOM 752 C C . VAL A 1 92 ? 12.267 -16.990 -21.774 1.00 84.94 92 VAL A C 1
ATOM 754 O O . VAL A 1 92 ? 12.310 -17.419 -22.931 1.00 84.94 92 VAL A O 1
ATOM 757 N N . VAL A 1 93 ? 13.119 -17.384 -20.830 1.00 84.94 93 VAL A N 1
ATOM 758 C CA . VAL A 1 93 ? 14.103 -18.462 -21.031 1.00 84.94 93 VAL A CA 1
ATOM 759 C C . VAL A 1 93 ? 13.686 -19.718 -20.276 1.00 84.94 93 VAL A C 1
ATOM 761 O O . VAL A 1 93 ? 13.901 -20.801 -20.804 1.00 84.94 93 VAL A O 1
ATOM 764 N N . ASP A 1 94 ? 13.002 -19.544 -19.146 1.00 80.56 94 ASP A N 1
ATOM 765 C CA . ASP A 1 94 ? 12.474 -20.591 -18.276 1.00 80.56 94 ASP A CA 1
ATOM 766 C C . ASP A 1 94 ? 11.066 -20.177 -17.800 1.00 80.56 94 ASP A C 1
ATOM 768 O O . ASP A 1 94 ? 10.785 -18.973 -17.728 1.00 80.56 94 ASP A O 1
ATOM 772 N N . PHE A 1 95 ? 10.196 -21.158 -17.535 1.00 67.12 95 PHE A N 1
ATOM 773 C CA . PHE A 1 95 ? 8.821 -20.979 -17.044 1.00 67.12 95 PHE A CA 1
ATOM 774 C C . PHE A 1 95 ? 8.713 -21.317 -15.560 1.00 67.12 95 PHE A C 1
ATOM 776 O O . PHE A 1 95 ? 9.373 -2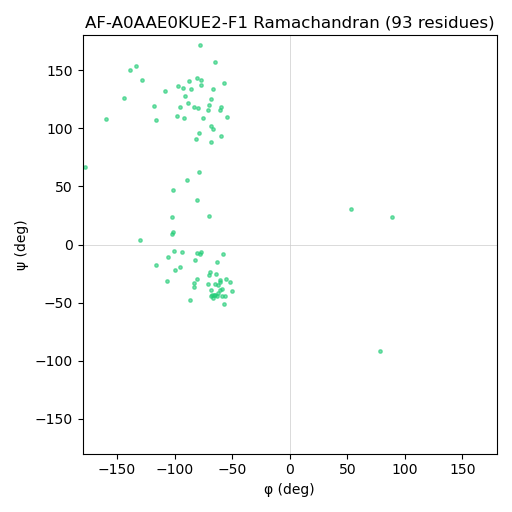2.296 -15.143 1.00 67.12 95 PHE A O 1
#

Solvent-accessible surface area (backbone atoms only — not comparable to full-atom values): 6782 Å² total; per-residue (Å²): 142,78,85,84,43,66,68,63,50,52,52,51,70,73,59,58,41,52,88,75,38,61,63,90,90,59,63,73,87,37,71,69,49,43,52,51,41,71,73,60,33,64,95,76,89,54,78,80,78,64,60,83,78,70,87,64,87,82,79,83,81,90,79,75,94,70,88,73,81,88,69,90,59,100,58,91,64,87,88,60,61,66,76,38,65,79,66,76,59,74,87,80,87,76,133

InterPro domains:
  IPR001352 Ribonuclease HII/HIII [PTHR10954] (4-64)
  IPR012337 Ribonuclease H-like superfamily [SSF53098] (4-38)
  IPR023160 Ribonuclease HII, helix-loop-helix cap domain superfamily [G3DSA:1.10.10.460] (2-40)

Secondary structure (DSSP, 8-state):
--S--HHHHHHHHHT-BTTTBS-TTS-TTSHHHHHHHHHHSPP---HHHHGGG-------------PPP----SSTTTT--HHHHHTT-------

pLDDT: mean 72.51, std 15.9, range [43.09, 89.38]

Nearest PDB structures (foldseek):
  3puf-assembly1_A  TM=9.601E-01  e=1.065E-04  Homo sapiens
  3puf-assembly5_M  TM=9.476E-01  e=8.634E-05  Homo sapiens
  3puf-assembly6_P  TM=9.623E-01  e=3.760E-04  Homo sapiens
  3p56-assembly2_D  TM=8.825E-01  e=3.505E-04  Homo sapiens
  3p56-assembly1_A  TM=8.847E-01  e=3.505E-04  Homo sapiens